Protein AF-A0A0N4WBN7-F1 (afdb_monomer)

Secondary structure (DSSP, 8-state):
--------HHHHHHHHS--TT--HHHHHHHHHHHHHHHHHHHTT----EE---GGG-HHHHHHH---HHHHHHSHHHH--GGGGS-GGG--SPEEPPP------------------S------SS--TTS-HHHHHHHHHHHHHHHHHHH--

pLDDT: mean 70.6, std 16.28, range [30.77, 89.06]

Solvent-accessible surface area (backbone atoms only — not comparable to full-atom values): 10010 Å² total; per-residue (Å²): 133,70,77,67,79,81,43,55,74,71,60,48,52,57,42,70,47,89,57,91,81,57,55,70,70,55,50,56,47,50,57,49,50,52,53,52,51,50,51,40,43,74,72,72,42,71,80,68,42,48,68,58,58,76,95,56,37,42,68,51,43,78,74,75,58,66,58,72,79,55,52,78,76,33,46,66,82,73,46,45,72,65,80,75,45,60,80,91,71,53,85,58,64,78,51,60,74,76,81,75,91,77,81,84,89,73,90,71,88,77,86,76,86,77,92,80,75,84,88,71,92,65,70,94,66,78,58,80,89,39,57,80,84,46,35,64,53,52,52,51,53,50,52,52,53,53,54,49,68,73,73,111

Sequence (152 aa):
MHLLRLANRTSLAQLVNHSTGLGRLVSNRMKEIEKIVFALRKDGLSVEFRYIATKENPADAGTRGLPKDQLQSHSWWSGPKFLREPPHQWTHPVYHLYEDTSNELENVVVTSIESDTPLKTAPLIDLTRFSTFFHSRAKRVTVIALIFSRNL

Nearest PDB structures (foldseek):
  2jai-assembly2_B  TM=3.467E-01  e=8.131E+00  Homo sapiens
  7y5e-assembly1_82  TM=1.562E-01  e=9.298E+00  Porphyridium purpureum

Organism: Haemonchus placei (NCBI:txid6290)

Foldseek 3Di:
DDEDDADAPVLLVPQADPDPDDDPVNVVVLVVVVLVCVVCVVVVHDYWYFHDDPVQRLVVCVVVDDDPVQVVVDCVVVHGPCVVPPPVSDPTDTRHGDDPVDDDRDDDDDDDDDPDDPDDPDPPDDLVVDPPVCSVVVVVVVVVVVVVVVVD

Radius of gyration: 18.53 Å; Cα contacts (8 Å, |Δi|>4): 100; chains: 1; bounding box: 37×48×48 Å

Mean predicted aligned error: 14.61 Å

Structure (mmCIF, N/CA/C/O backbone):
data_AF-A0A0N4WBN7-F1
#
_entry.id   AF-A0A0N4WBN7-F1
#
loop_
_atom_site.group_PDB
_atom_site.id
_atom_site.type_symbol
_atom_site.labe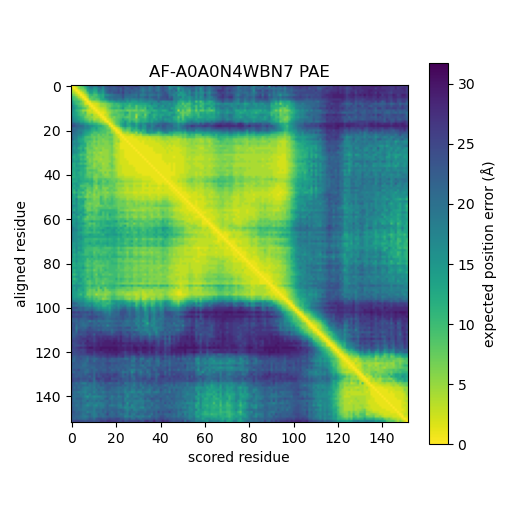l_atom_id
_atom_site.label_alt_id
_atom_site.label_comp_id
_atom_site.label_asym_id
_atom_site.label_entity_id
_atom_site.label_seq_id
_atom_site.pdbx_PDB_ins_code
_atom_site.Cartn_x
_atom_site.Cartn_y
_atom_site.Cartn_z
_atom_site.occupancy
_atom_site.B_iso_or_equiv
_atom_site.auth_seq_id
_atom_site.auth_comp_id
_atom_site.auth_asym_id
_atom_site.auth_atom_id
_atom_site.pdbx_PDB_model_num
ATOM 1 N N . MET A 1 1 ? -13.184 -6.358 -3.469 1.00 31.09 1 MET A N 1
ATOM 2 C CA . MET A 1 1 ? -12.053 -6.520 -2.525 1.00 31.09 1 MET A CA 1
ATOM 3 C C . MET A 1 1 ? -11.061 -5.397 -2.762 1.00 31.09 1 MET A C 1
ATOM 5 O O . MET A 1 1 ? -10.399 -5.397 -3.792 1.00 31.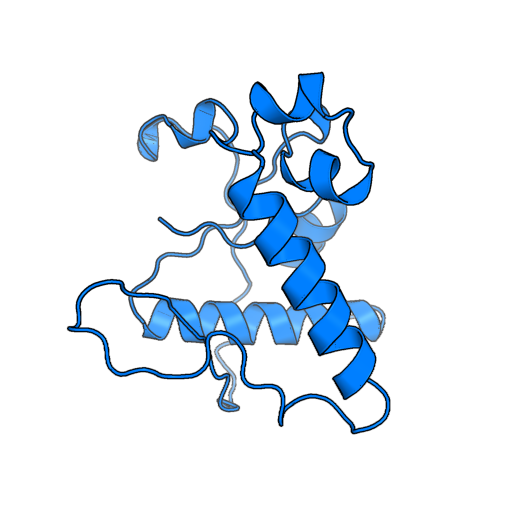09 1 MET A O 1
ATOM 9 N N . HIS A 1 2 ? -10.990 -4.423 -1.858 1.00 31.38 2 HIS A N 1
ATOM 10 C CA . HIS A 1 2 ? -10.050 -3.308 -1.969 1.00 31.38 2 HIS A CA 1
ATOM 11 C C . HIS A 1 2 ? -8.864 -3.561 -1.038 1.00 31.38 2 HIS A C 1
ATOM 13 O O . HIS A 1 2 ? -8.971 -3.440 0.178 1.00 31.38 2 HIS A O 1
ATOM 19 N N . LEU A 1 3 ? -7.744 -3.982 -1.627 1.00 30.77 3 LEU A N 1
ATOM 20 C CA . LEU A 1 3 ? -6.499 -4.273 -0.921 1.00 30.77 3 LEU A CA 1
ATOM 21 C C . LEU A 1 3 ? -5.794 -2.974 -0.533 1.00 30.77 3 LEU A C 1
ATOM 23 O O . LEU A 1 3 ? -5.303 -2.232 -1.386 1.00 30.77 3 LEU A O 1
ATOM 27 N N . LEU A 1 4 ? -5.713 -2.718 0.771 1.00 32.88 4 LEU A N 1
ATOM 28 C CA . LEU A 1 4 ? -4.798 -1.728 1.314 1.00 32.88 4 LEU A CA 1
ATOM 29 C C . LEU A 1 4 ? -3.358 -2.236 1.213 1.00 32.88 4 LEU A C 1
ATOM 31 O O . LEU A 1 4 ? -3.026 -3.326 1.664 1.00 32.88 4 LEU A O 1
ATOM 35 N N . ARG A 1 5 ? -2.544 -1.387 0.584 1.00 42.69 5 ARG A N 1
ATOM 36 C CA . ARG A 1 5 ? -1.081 -1.373 0.441 1.00 42.69 5 ARG A CA 1
ATOM 37 C C . ARG A 1 5 ? -0.286 -2.580 0.958 1.00 42.69 5 ARG A C 1
ATOM 39 O O . ARG A 1 5 ? -0.142 -2.831 2.149 1.00 42.69 5 ARG A O 1
ATOM 46 N N . LEU A 1 6 ? 0.395 -3.175 -0.013 1.00 42.16 6 LEU A N 1
ATOM 47 C CA . LEU A 1 6 ? 1.436 -4.183 0.100 1.00 42.16 6 LEU A CA 1
ATOM 48 C C . LEU A 1 6 ? 2.637 -3.670 0.884 1.00 42.16 6 LEU A C 1
ATOM 50 O O . LEU A 1 6 ? 3.274 -2.688 0.500 1.00 42.16 6 LEU A O 1
ATOM 54 N N . ALA A 1 7 ? 2.945 -4.357 1.977 1.00 50.94 7 ALA A N 1
ATOM 55 C CA . ALA A 1 7 ? 4.070 -4.045 2.837 1.00 50.94 7 ALA A CA 1
ATOM 56 C C . ALA A 1 7 ? 5.199 -5.070 2.625 1.00 50.94 7 ALA A C 1
ATOM 58 O O . ALA A 1 7 ? 4.961 -6.243 2.329 1.00 50.94 7 ALA A O 1
ATOM 59 N N . ASN A 1 8 ? 6.451 -4.622 2.741 1.00 56.31 8 ASN A N 1
ATOM 60 C CA . ASN A 1 8 ? 7.617 -5.504 2.667 1.00 56.31 8 ASN A CA 1
ATOM 61 C C . ASN A 1 8 ? 7.618 -6.517 3.841 1.00 56.31 8 ASN A C 1
ATOM 63 O O . ASN A 1 8 ? 6.876 -6.354 4.812 1.00 56.31 8 ASN A O 1
ATOM 67 N N . ARG A 1 9 ? 8.467 -7.559 3.785 1.00 54.41 9 ARG A N 1
ATOM 68 C CA . ARG A 1 9 ? 8.536 -8.593 4.845 1.00 54.41 9 ARG A CA 1
ATOM 69 C C . ARG A 1 9 ? 8.724 -8.008 6.248 1.00 54.41 9 ARG A C 1
ATOM 71 O O . ARG A 1 9 ? 8.138 -8.514 7.197 1.00 54.41 9 ARG A O 1
ATOM 78 N N . THR A 1 10 ? 9.526 -6.955 6.371 1.00 53.88 10 THR A N 1
ATOM 79 C CA . THR A 1 10 ? 9.848 -6.317 7.652 1.00 53.88 10 THR A CA 1
ATOM 80 C C . THR A 1 10 ? 8.628 -5.626 8.258 1.00 53.88 10 THR A C 1
ATOM 82 O O . THR A 1 10 ? 8.360 -5.781 9.443 1.00 53.88 10 THR A O 1
ATOM 85 N N . SER A 1 11 ? 7.848 -4.922 7.440 1.00 60.56 11 SER A N 1
ATOM 86 C CA . SER A 1 11 ? 6.613 -4.259 7.856 1.00 60.56 11 SER A CA 1
ATOM 87 C C . SER A 1 11 ? 5.503 -5.255 8.202 1.00 60.56 11 SER A C 1
ATOM 89 O O . SER A 1 11 ? 4.734 -5.009 9.122 1.00 60.56 11 SER A O 1
ATOM 91 N N . LEU A 1 12 ? 5.440 -6.407 7.524 1.00 62.59 12 LEU A N 1
ATOM 92 C CA . LEU A 1 12 ? 4.494 -7.474 7.877 1.00 62.59 12 LEU A CA 1
ATOM 93 C C . LEU A 1 12 ? 4.874 -8.185 9.178 1.00 62.59 12 LEU A C 1
ATOM 95 O O . LEU A 1 12 ? 3.997 -8.527 9.962 1.00 62.59 12 LEU A O 1
ATOM 99 N N . ALA A 1 13 ? 6.167 -8.358 9.457 1.00 61.03 13 ALA A N 1
ATOM 100 C CA . ALA A 1 13 ? 6.622 -8.915 10.731 1.00 61.03 13 ALA A CA 1
ATOM 101 C C . ALA A 1 13 ? 6.227 -8.029 11.930 1.00 61.03 13 ALA A C 1
ATOM 103 O O . ALA A 1 13 ? 5.917 -8.543 13.002 1.00 61.03 13 ALA A O 1
ATOM 104 N N . GLN A 1 14 ? 6.193 -6.706 11.738 1.00 63.03 14 GLN A N 1
ATOM 105 C CA . GLN A 1 14 ? 5.726 -5.740 12.743 1.00 63.03 14 GLN A CA 1
ATOM 106 C C . GLN A 1 14 ? 4.208 -5.776 12.943 1.00 63.03 14 GLN A C 1
ATOM 108 O O . GLN A 1 14 ? 3.725 -5.381 13.997 1.00 63.03 14 GLN A O 1
ATOM 113 N N . LEU A 1 15 ? 3.471 -6.266 11.946 1.00 63.25 15 LEU A N 1
ATOM 114 C CA . LEU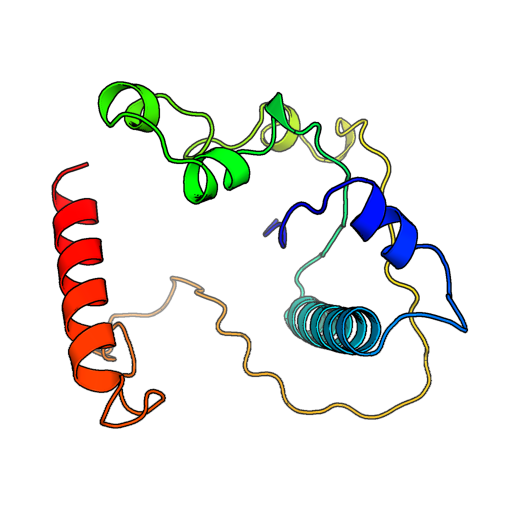 A 1 15 ? 2.029 -6.470 12.018 1.00 63.25 15 LEU A CA 1
ATOM 115 C C . LEU A 1 15 ? 1.659 -7.631 12.957 1.00 63.25 15 LEU A C 1
ATOM 117 O O . LEU A 1 15 ? 0.610 -7.598 13.587 1.00 63.25 15 LEU A O 1
ATOM 121 N N . VAL A 1 16 ? 2.537 -8.638 13.046 1.00 60.28 16 VAL A N 1
ATOM 122 C CA . VAL A 1 16 ? 2.326 -9.880 13.813 1.00 60.28 16 VAL A CA 1
ATOM 123 C C . VAL A 1 16 ? 2.844 -9.790 15.247 1.00 60.28 16 VAL A C 1
ATOM 125 O O . VAL A 1 16 ? 2.280 -10.413 16.140 1.00 60.28 16 VAL A O 1
ATOM 128 N N . ASN A 1 17 ? 3.928 -9.049 15.482 1.00 58.59 17 ASN A N 1
ATOM 129 C CA . ASN A 1 17 ? 4.597 -9.029 16.779 1.00 58.59 17 ASN A CA 1
ATOM 130 C C . ASN A 1 17 ? 4.282 -7.743 17.551 1.00 58.59 17 ASN A C 1
ATOM 132 O O . ASN A 1 17 ? 4.626 -6.647 17.107 1.00 58.59 17 ASN A O 1
ATOM 136 N N . HIS A 1 18 ? 3.719 -7.880 18.756 1.00 57.22 18 HIS A N 1
ATOM 137 C CA . HIS A 1 18 ? 3.635 -6.787 19.724 1.00 57.22 18 HIS A CA 1
ATOM 138 C C . HIS A 1 18 ? 5.048 -6.408 20.181 1.00 57.22 18 HIS A C 1
ATOM 140 O O . HIS A 1 18 ? 5.610 -6.983 21.112 1.00 57.22 18 HIS A O 1
ATOM 146 N N . SER A 1 19 ? 5.660 -5.440 19.513 1.00 51.50 19 SER A N 1
ATOM 147 C CA . SER A 1 19 ? 6.954 -4.919 19.945 1.00 51.50 19 SER A CA 1
ATOM 148 C C . SER A 1 19 ? 6.750 -3.822 20.982 1.00 51.50 19 SER A C 1
ATOM 150 O O . SER A 1 19 ? 6.692 -2.631 20.667 1.00 51.50 19 SER A O 1
ATOM 152 N N . THR A 1 20 ? 6.745 -4.221 22.254 1.00 55.22 20 THR A N 1
ATOM 153 C CA . THR A 1 20 ? 7.360 -3.375 23.280 1.00 55.22 20 THR A CA 1
ATOM 154 C C . THR A 1 20 ? 8.779 -3.065 22.792 1.00 55.22 20 THR A C 1
ATOM 156 O O . THR A 1 20 ? 9.620 -3.958 22.739 1.00 55.22 20 THR A O 1
ATOM 159 N N . GLY A 1 21 ? 9.011 -1.837 22.318 1.00 61.94 21 GLY A N 1
ATOM 160 C CA . GLY A 1 21 ? 10.280 -1.432 21.697 1.00 61.94 21 GLY A CA 1
ATOM 161 C C . GLY A 1 21 ? 10.198 -0.937 20.247 1.00 61.94 21 GLY A C 1
ATOM 162 O O . GLY A 1 21 ? 11.241 -0.722 19.634 1.00 61.94 21 GLY A O 1
ATOM 163 N N . LEU A 1 22 ? 9.006 -0.721 19.674 1.00 68.25 22 LEU A N 1
ATOM 164 C CA . LEU A 1 22 ? 8.916 -0.003 18.396 1.00 68.25 22 LEU A CA 1
ATOM 165 C C . LEU A 1 22 ? 9.396 1.444 18.537 1.00 68.25 22 LEU A C 1
ATOM 167 O O . LEU A 1 22 ? 9.008 2.170 19.453 1.00 68.25 22 LEU A O 1
ATOM 171 N N . GLY A 1 23 ? 10.203 1.890 17.573 1.00 77.31 23 GLY A N 1
ATOM 172 C CA . GLY A 1 23 ? 10.536 3.303 17.436 1.00 77.31 23 GLY A CA 1
ATOM 173 C C . GLY A 1 23 ? 9.276 4.136 17.178 1.00 77.31 23 GLY A C 1
ATOM 174 O O . GLY A 1 23 ? 8.370 3.701 16.467 1.00 77.31 23 GLY A O 1
ATOM 175 N N . ARG A 1 24 ? 9.241 5.368 17.704 1.00 76.94 24 ARG A N 1
ATOM 176 C CA . ARG A 1 24 ? 8.080 6.283 17.665 1.00 76.94 24 ARG A CA 1
ATOM 177 C C . ARG A 1 24 ? 7.393 6.376 16.295 1.00 76.94 24 ARG A C 1
ATOM 179 O O . ARG A 1 24 ? 6.169 6.422 16.227 1.00 76.94 24 ARG A O 1
ATOM 186 N N . LEU A 1 25 ? 8.166 6.397 15.207 1.00 75.94 25 LEU A N 1
ATOM 187 C CA . LEU A 1 25 ? 7.634 6.465 13.841 1.00 75.94 25 LEU A CA 1
ATOM 188 C C . LEU A 1 25 ? 6.836 5.215 13.456 1.00 75.94 25 LEU A C 1
ATOM 190 O O . LEU A 1 25 ? 5.756 5.342 12.883 1.00 75.94 25 LEU A O 1
ATOM 194 N N . VAL A 1 26 ? 7.345 4.030 13.797 1.00 77.94 26 VAL A N 1
ATOM 195 C CA . VAL A 1 26 ? 6.673 2.760 13.502 1.00 77.94 26 VAL A CA 1
ATOM 196 C C . VAL A 1 26 ? 5.406 2.648 14.338 1.00 77.94 26 VAL A C 1
ATOM 198 O O . VAL A 1 26 ? 4.345 2.401 13.778 1.00 77.94 26 VAL A O 1
ATOM 201 N N . SER A 1 27 ? 5.476 2.945 15.639 1.00 76.50 27 SER A N 1
ATOM 202 C CA . SER A 1 27 ? 4.297 2.940 16.515 1.00 76.50 27 SER A CA 1
ATOM 203 C C . SER A 1 27 ? 3.206 3.882 16.006 1.00 76.50 27 SER A C 1
ATOM 205 O O . SER A 1 27 ? 2.034 3.520 15.959 1.00 76.50 27 SER A O 1
ATOM 207 N N . ASN A 1 28 ? 3.584 5.085 15.562 1.00 82.12 28 ASN A N 1
ATOM 208 C CA . ASN A 1 28 ? 2.635 6.042 14.998 1.00 82.12 28 ASN A CA 1
ATOM 209 C C . ASN A 1 28 ? 2.009 5.556 13.684 1.00 82.12 28 ASN A C 1
ATOM 211 O O . ASN A 1 28 ? 0.874 5.925 13.399 1.00 82.12 28 ASN A O 1
ATOM 215 N N . ARG A 1 29 ? 2.735 4.791 12.855 1.00 82.56 29 ARG A N 1
ATOM 216 C CA . ARG A 1 29 ? 2.165 4.202 11.632 1.00 82.56 29 ARG A CA 1
ATOM 217 C C . ARG A 1 29 ? 1.278 3.002 11.919 1.00 82.56 29 ARG A C 1
ATOM 219 O O . ARG A 1 29 ? 0.242 2.898 11.279 1.00 82.56 29 ARG A O 1
ATOM 226 N N . MET A 1 30 ? 1.617 2.161 12.893 1.00 81.25 30 MET A N 1
ATOM 227 C CA . MET A 1 30 ? 0.753 1.045 13.295 1.00 81.25 30 MET A CA 1
ATOM 228 C C . MET A 1 30 ? -0.611 1.549 13.775 1.00 81.25 30 MET A C 1
ATOM 230 O O . MET A 1 30 ? -1.626 1.140 13.224 1.00 81.25 30 MET A O 1
ATOM 234 N N . LYS A 1 31 ? -0.630 2.560 14.655 1.00 80.50 31 LYS A N 1
ATOM 235 C CA . LYS A 1 31 ? -1.875 3.211 15.102 1.00 80.50 31 LYS A CA 1
ATOM 236 C C .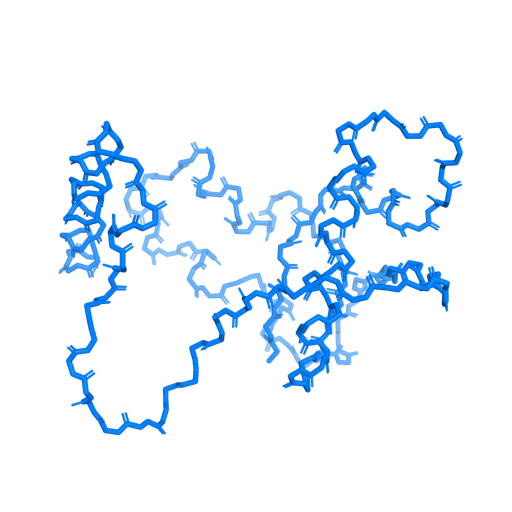 LYS A 1 31 ? -2.705 3.785 13.952 1.00 80.50 31 LYS A C 1
ATOM 238 O O . LYS A 1 31 ? -3.928 3.744 13.979 1.00 80.50 31 LYS A O 1
ATOM 243 N N . GLU A 1 32 ? -2.056 4.373 12.950 1.00 82.75 32 GLU A N 1
ATOM 244 C CA . GLU A 1 32 ? -2.753 4.900 11.773 1.00 82.75 32 GLU A CA 1
ATOM 245 C C . GLU A 1 32 ? -3.345 3.771 10.919 1.00 82.75 32 GLU A C 1
ATOM 247 O O . GLU A 1 32 ? -4.501 3.860 10.514 1.00 82.75 32 GLU A O 1
ATOM 252 N N . ILE A 1 33 ? -2.583 2.698 10.684 1.00 84.69 33 ILE A N 1
ATOM 253 C CA . ILE A 1 33 ? -3.047 1.515 9.949 1.00 84.69 33 ILE A CA 1
ATOM 254 C C . ILE A 1 33 ? -4.254 0.894 10.655 1.00 84.69 33 ILE A C 1
ATOM 256 O O . ILE A 1 33 ? -5.267 0.654 10.006 1.00 84.69 33 ILE A O 1
ATOM 260 N N . GLU A 1 34 ? -4.182 0.693 11.970 1.00 83.38 34 GLU A N 1
ATOM 261 C CA . GLU A 1 34 ? -5.282 0.166 12.787 1.00 83.38 34 GLU A CA 1
ATOM 262 C C . GLU A 1 34 ? -6.549 1.014 12.642 1.00 83.38 34 GLU A C 1
ATOM 264 O O . GLU A 1 34 ? -7.614 0.481 12.328 1.00 83.38 34 GLU A O 1
ATOM 269 N N . LYS A 1 35 ? -6.431 2.343 12.773 1.00 82.88 35 LYS A N 1
ATOM 270 C CA . LYS A 1 35 ? -7.563 3.268 12.601 1.00 82.88 35 LYS A CA 1
ATOM 271 C C . LYS A 1 35 ? -8.187 3.183 11.206 1.00 82.88 35 LYS A C 1
ATOM 273 O O . LYS A 1 35 ? -9.410 3.171 11.080 1.00 82.88 35 LYS A O 1
ATOM 278 N N . ILE A 1 36 ? -7.367 3.113 10.155 1.00 85.00 36 ILE A N 1
ATOM 279 C CA . ILE A 1 36 ? -7.857 2.993 8.775 1.00 85.00 36 ILE A CA 1
ATOM 280 C C . ILE A 1 36 ? -8.571 1.652 8.577 1.00 85.00 36 ILE A C 1
ATOM 282 O O . ILE A 1 36 ? -9.654 1.615 7.995 1.00 85.00 36 ILE A O 1
ATOM 286 N N . VAL A 1 37 ? -7.988 0.550 9.056 1.00 85.12 37 VAL A N 1
ATOM 287 C CA . VAL A 1 37 ? -8.603 -0.776 8.930 1.00 85.12 37 VAL A CA 1
ATOM 288 C C . VAL A 1 37 ? -9.914 -0.850 9.694 1.00 85.12 37 VAL A C 1
ATOM 290 O O . VAL A 1 37 ? -10.882 -1.393 9.165 1.00 85.12 37 VAL A O 1
ATOM 293 N N . PHE A 1 38 ? -9.976 -0.269 10.891 1.00 84.81 38 PHE A N 1
ATOM 294 C CA . PHE A 1 38 ? -11.216 -0.166 11.649 1.00 84.81 38 PHE A CA 1
ATOM 295 C C . PHE A 1 38 ? -12.312 0.537 10.838 1.00 84.81 38 PHE A C 1
ATOM 297 O O . PHE A 1 38 ? -13.413 0.006 10.704 1.00 84.81 38 PHE A O 1
ATOM 304 N N . ALA A 1 39 ? -12.006 1.699 10.257 1.00 85.00 39 ALA A N 1
ATOM 305 C CA . ALA A 1 39 ? -12.972 2.457 9.468 1.00 85.00 39 ALA A CA 1
ATOM 306 C C . ALA A 1 39 ? -13.449 1.679 8.228 1.00 85.00 39 ALA A C 1
ATOM 308 O O . ALA A 1 39 ? -14.646 1.587 7.989 1.00 85.00 39 ALA A O 1
ATOM 309 N N . LEU A 1 40 ? -12.541 1.024 7.500 1.00 86.38 40 LEU A N 1
ATOM 310 C CA . LEU A 1 40 ? -12.920 0.196 6.349 1.00 86.38 40 LEU A CA 1
ATOM 311 C C . LEU A 1 40 ? -13.805 -0.988 6.743 1.00 86.38 40 LEU A C 1
ATOM 313 O O . LEU A 1 40 ? -14.786 -1.277 6.065 1.00 86.38 40 LEU A O 1
ATOM 317 N N . ARG A 1 41 ? -13.489 -1.662 7.852 1.00 85.94 41 ARG A N 1
ATOM 318 C CA . ARG A 1 41 ? -14.310 -2.770 8.357 1.00 85.94 41 ARG A CA 1
ATOM 319 C C . ARG A 1 41 ? -15.686 -2.299 8.811 1.00 85.94 41 ARG A C 1
ATOM 321 O O . ARG A 1 41 ? -16.663 -3.005 8.582 1.00 85.94 41 ARG A O 1
ATOM 328 N N . LYS A 1 42 ? -15.773 -1.109 9.414 1.00 85.62 42 LYS A N 1
ATOM 329 C CA . LYS A 1 42 ? -17.046 -0.464 9.764 1.00 85.62 42 LYS A CA 1
ATOM 330 C C . LYS A 1 42 ? -17.911 -0.210 8.524 1.00 85.62 42 LYS A C 1
ATOM 332 O O . LYS A 1 42 ? -19.120 -0.396 8.600 1.00 85.62 42 LYS A O 1
ATOM 337 N N . ASP A 1 43 ? -17.288 0.113 7.395 1.00 89.06 43 ASP A N 1
ATOM 338 C CA . ASP A 1 43 ? -17.952 0.272 6.094 1.00 89.06 43 ASP A CA 1
ATOM 339 C C . ASP A 1 43 ? -18.223 -1.077 5.384 1.00 89.06 43 ASP A C 1
ATOM 341 O O . ASP A 1 43 ? -18.574 -1.115 4.208 1.00 89.06 43 ASP A O 1
ATOM 345 N N . GLY A 1 44 ? -18.052 -2.213 6.074 1.00 84.69 44 GLY A N 1
ATOM 346 C CA . GLY A 1 44 ? -18.310 -3.552 5.533 1.00 84.69 44 GLY A CA 1
ATOM 347 C C . GLY A 1 44 ? -17.205 -4.100 4.624 1.00 84.69 44 GLY A C 1
ATOM 348 O O . GLY A 1 44 ? -17.386 -5.139 3.986 1.00 84.69 44 GLY A O 1
ATOM 349 N N . LEU A 1 45 ? -16.045 -3.441 4.554 1.00 86.50 45 LEU A N 1
ATOM 350 C CA . LEU A 1 45 ? -14.928 -3.878 3.721 1.00 86.50 45 LEU A CA 1
ATOM 351 C C . LEU A 1 45 ? -14.021 -4.855 4.477 1.00 86.50 45 LEU A C 1
ATOM 353 O O . LEU A 1 45 ? -13.482 -4.556 5.543 1.00 86.50 45 LEU A O 1
ATOM 357 N N . SER A 1 46 ? -13.787 -6.022 3.873 1.00 82.38 46 SER A N 1
ATOM 358 C CA . SER A 1 46 ? -12.775 -6.965 4.356 1.00 82.38 46 SER A CA 1
ATOM 359 C C . SER A 1 46 ? -11.370 -6.484 3.989 1.00 82.38 46 SER A C 1
ATOM 361 O O . SER A 1 46 ? -11.099 -6.154 2.829 1.00 82.38 46 SER A O 1
ATOM 363 N N . VAL A 1 47 ? -10.476 -6.473 4.980 1.00 84.56 47 VAL A N 1
ATOM 364 C CA . VAL A 1 47 ? -9.070 -6.087 4.826 1.00 84.56 47 VAL A CA 1
ATOM 365 C C . VAL A 1 47 ? -8.176 -7.244 5.253 1.00 84.56 47 VAL A C 1
ATOM 367 O O . VAL A 1 47 ? -8.234 -7.694 6.398 1.00 84.56 47 VAL A O 1
ATOM 370 N N . GLU A 1 48 ? -7.307 -7.671 4.339 1.00 84.25 48 GLU A N 1
ATOM 371 C CA . GLU A 1 48 ? -6.288 -8.694 4.564 1.00 84.25 48 GLU A CA 1
ATOM 372 C C . GLU A 1 48 ? -4.908 -8.145 4.205 1.00 84.25 48 GLU A C 1
ATOM 374 O O . GLU A 1 48 ? -4.738 -7.518 3.157 1.00 84.25 48 GLU A O 1
ATOM 379 N N . PHE A 1 49 ? -3.907 -8.436 5.037 1.00 85.06 49 PHE A N 1
ATOM 380 C CA . PHE A 1 49 ? -2.513 -8.148 4.717 1.00 85.06 49 PHE A CA 1
ATOM 381 C C . PHE A 1 49 ? -1.829 -9.425 4.254 1.00 85.06 49 PHE A C 1
ATOM 383 O O . PHE A 1 49 ? -1.863 -10.447 4.935 1.00 85.06 49 PHE A O 1
ATOM 390 N N . ARG A 1 50 ? -1.191 -9.373 3.087 1.00 84.00 50 ARG A N 1
ATOM 391 C CA . ARG A 1 50 ? -0.452 -10.498 2.507 1.00 84.00 50 ARG A CA 1
ATOM 392 C C . ARG A 1 50 ? 0.890 -10.008 1.986 1.00 84.00 50 ARG A C 1
ATOM 394 O O . ARG A 1 50 ? 1.013 -8.874 1.521 1.00 84.00 50 ARG A O 1
ATOM 401 N N . TYR A 1 51 ? 1.896 -10.872 2.064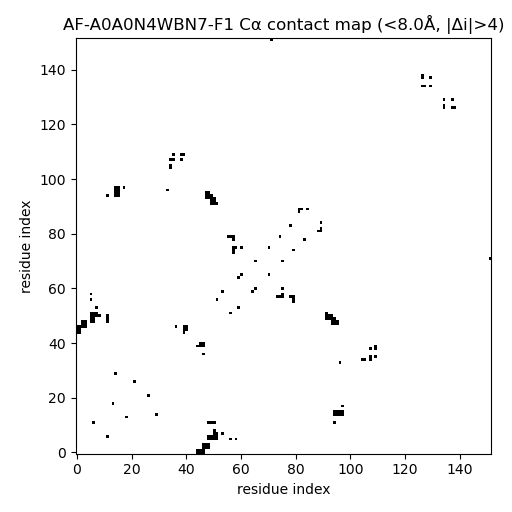 1.00 82.50 51 TYR A N 1
ATOM 402 C CA . TYR A 1 51 ? 3.194 -10.591 1.460 1.00 82.50 51 TYR A CA 1
ATOM 403 C C . TYR A 1 51 ? 3.119 -10.743 -0.055 1.00 82.50 51 TYR A C 1
ATOM 405 O O . TYR A 1 51 ? 2.576 -11.729 -0.541 1.00 82.50 51 TYR A O 1
ATOM 413 N N . ILE A 1 52 ? 3.730 -9.809 -0.783 1.00 81.50 52 ILE A N 1
ATOM 414 C CA . ILE A 1 52 ? 4.026 -9.959 -2.209 1.00 81.50 52 ILE A CA 1
ATOM 415 C C . ILE A 1 52 ? 5.525 -9.776 -2.415 1.00 81.50 52 ILE A C 1
ATOM 417 O O . ILE A 1 52 ? 6.150 -8.881 -1.836 1.00 81.50 52 ILE A O 1
ATOM 421 N N . ALA A 1 53 ? 6.109 -10.631 -3.254 1.00 82.25 53 ALA A N 1
ATOM 422 C CA . ALA A 1 53 ? 7.501 -10.508 -3.653 1.00 82.25 53 ALA A CA 1
ATOM 423 C C . ALA A 1 53 ? 7.750 -9.156 -4.340 1.00 82.25 53 ALA A C 1
ATOM 425 O O . ALA A 1 53 ? 6.957 -8.716 -5.162 1.00 82.25 53 ALA A O 1
ATOM 426 N N . THR A 1 54 ? 8.889 -8.509 -4.077 1.00 80.94 54 THR A N 1
ATOM 427 C CA . THR A 1 54 ? 9.207 -7.175 -4.628 1.00 80.94 54 THR A CA 1
ATOM 428 C C . THR A 1 54 ? 9.037 -7.086 -6.149 1.00 80.94 54 THR A C 1
ATOM 430 O O . THR A 1 54 ? 8.553 -6.080 -6.651 1.00 80.94 54 THR A O 1
ATOM 433 N N . LYS A 1 55 ? 9.374 -8.154 -6.885 1.00 80.50 55 LYS A N 1
ATOM 434 C CA . LYS A 1 55 ? 9.229 -8.223 -8.351 1.00 80.50 55 LYS A CA 1
ATOM 435 C C . LYS A 1 55 ? 7.774 -8.223 -8.832 1.00 80.50 55 LYS A C 1
ATOM 437 O O . LYS A 1 55 ? 7.515 -7.900 -9.983 1.00 80.50 55 LYS A O 1
ATOM 442 N N . GLU A 1 56 ? 6.845 -8.608 -7.967 1.00 80.56 56 GLU A N 1
ATOM 443 C CA . GLU A 1 56 ? 5.414 -8.696 -8.251 1.00 80.56 56 GLU A CA 1
ATOM 444 C C . GLU A 1 56 ? 4.623 -7.563 -7.591 1.00 80.56 56 GLU A C 1
ATOM 446 O O . GLU A 1 56 ? 3.407 -7.509 -7.755 1.00 80.56 56 GLU A O 1
ATOM 451 N N . ASN A 1 57 ? 5.283 -6.660 -6.854 1.00 85.00 57 ASN A N 1
ATOM 452 C CA . ASN A 1 57 ? 4.641 -5.504 -6.242 1.00 85.00 57 ASN A CA 1
ATOM 453 C C . ASN A 1 57 ? 4.443 -4.406 -7.297 1.00 85.00 57 ASN A C 1
ATOM 455 O O . ASN A 1 57 ? 5.402 -3.693 -7.604 1.00 85.00 57 ASN A O 1
ATOM 459 N N . PRO A 1 58 ? 3.226 -4.192 -7.829 1.00 83.25 58 PRO A N 1
ATOM 460 C CA . PRO A 1 58 ? 3.010 -3.125 -8.793 1.00 83.25 58 PRO A CA 1
ATOM 461 C C . PRO A 1 58 ? 3.376 -1.757 -8.206 1.00 83.25 58 PRO A C 1
ATOM 463 O O . PRO A 1 58 ? 3.892 -0.922 -8.934 1.00 83.25 58 PRO A O 1
ATOM 466 N N . ALA A 1 59 ? 3.218 -1.534 -6.893 1.00 81.12 59 ALA A N 1
ATOM 467 C CA . ALA A 1 59 ? 3.512 -0.244 -6.264 1.00 81.12 59 ALA A CA 1
ATOM 468 C C . ALA A 1 59 ? 4.982 0.208 -6.424 1.00 81.12 59 ALA A C 1
ATOM 470 O O . ALA A 1 59 ? 5.261 1.412 -6.419 1.00 81.12 59 ALA A O 1
ATOM 471 N N . ASP A 1 60 ? 5.917 -0.732 -6.616 1.00 83.81 60 ASP A N 1
ATOM 472 C CA . ASP A 1 60 ? 7.327 -0.422 -6.880 1.00 83.81 60 ASP A CA 1
ATOM 473 C C . ASP A 1 60 ? 7.491 0.376 -8.181 1.00 83.81 60 ASP A C 1
ATOM 475 O O . ASP A 1 60 ? 8.307 1.292 -8.231 1.00 83.81 60 ASP A O 1
ATOM 479 N N . ALA A 1 61 ? 6.677 0.112 -9.206 1.00 81.75 61 ALA A N 1
ATOM 480 C CA . ALA A 1 61 ? 6.718 0.858 -10.463 1.00 81.75 61 ALA A CA 1
ATOM 481 C C . ALA A 1 61 ? 6.408 2.351 -10.276 1.00 81.75 61 ALA A C 1
ATOM 483 O O . ALA A 1 61 ? 7.049 3.206 -10.884 1.00 81.75 61 ALA A O 1
ATOM 484 N N . GLY A 1 62 ? 5.459 2.672 -9.394 1.00 76.88 62 GLY A N 1
ATOM 485 C CA . GLY A 1 62 ? 5.093 4.056 -9.092 1.00 76.88 62 GLY A CA 1
ATOM 486 C C . GLY A 1 62 ? 6.151 4.805 -8.277 1.00 76.88 62 GLY A C 1
ATOM 487 O O . GLY A 1 62 ? 6.203 6.029 -8.335 1.00 76.88 62 GLY A O 1
ATOM 488 N N . THR A 1 63 ? 7.001 4.093 -7.528 1.00 79.62 63 THR A N 1
ATOM 489 C CA . THR A 1 63 ? 8.032 4.703 -6.666 1.00 79.62 63 THR A CA 1
ATOM 490 C C . THR A 1 63 ? 9.417 4.729 -7.309 1.00 79.62 63 THR A C 1
ATOM 492 O O . THR A 1 63 ? 10.156 5.688 -7.105 1.00 79.62 63 THR A O 1
ATOM 495 N N . ARG A 1 64 ? 9.766 3.713 -8.107 1.00 79.69 64 ARG A N 1
ATOM 496 C CA . ARG A 1 64 ? 11.031 3.631 -8.859 1.00 79.69 64 ARG A CA 1
ATOM 497 C C . ARG A 1 64 ? 10.960 4.320 -10.221 1.00 79.69 64 ARG A C 1
ATOM 499 O O . ARG A 1 64 ? 11.997 4.687 -10.765 1.00 79.69 64 ARG A O 1
ATOM 506 N N . GLY A 1 65 ? 9.749 4.505 -10.744 1.00 80.06 65 GLY A N 1
ATOM 507 C CA . GLY A 1 65 ? 9.506 4.981 -12.097 1.00 80.06 65 GLY A CA 1
ATOM 508 C C . GLY A 1 65 ? 9.550 3.847 -13.120 1.00 80.06 65 GLY A C 1
ATOM 509 O O . GLY A 1 65 ? 10.287 2.872 -12.976 1.00 80.06 65 GLY A O 1
ATOM 510 N N . LEU A 1 66 ? 8.749 4.000 -14.172 1.00 81.44 66 LEU A N 1
ATOM 511 C CA . LEU A 1 66 ? 8.766 3.149 -15.356 1.00 81.44 66 LEU A CA 1
ATOM 512 C C . LEU A 1 66 ? 8.802 4.019 -16.616 1.00 81.44 66 LEU A C 1
ATOM 514 O O . LEU A 1 66 ? 8.151 5.069 -16.646 1.00 81.44 66 LEU A O 1
ATOM 518 N N . PRO A 1 67 ? 9.498 3.572 -17.673 1.00 85.62 67 PRO A N 1
ATOM 519 C CA . PRO A 1 67 ? 9.333 4.125 -19.013 1.00 85.62 67 PRO A CA 1
ATOM 520 C C . PRO A 1 67 ? 7.865 4.067 -19.473 1.00 85.62 67 PRO A C 1
ATOM 522 O O . PRO A 1 67 ? 7.133 3.141 -19.116 1.00 85.62 67 PRO A O 1
ATOM 525 N N . LYS A 1 68 ? 7.423 5.050 -20.273 1.00 82.25 68 LYS A N 1
ATOM 526 C CA . LYS A 1 68 ? 6.019 5.174 -20.724 1.00 82.25 68 LYS A CA 1
ATOM 527 C C . LYS A 1 68 ? 5.532 3.923 -21.466 1.00 82.25 68 LYS A C 1
ATOM 529 O O . LYS A 1 68 ? 4.421 3.459 -21.227 1.00 82.25 68 LYS A O 1
ATOM 534 N N . ASP A 1 69 ? 6.366 3.400 -22.354 1.00 85.44 69 ASP A N 1
ATOM 535 C CA . ASP A 1 69 ? 6.138 2.194 -23.152 1.00 85.44 69 ASP A CA 1
ATOM 536 C C . ASP A 1 69 ? 5.952 0.949 -22.275 1.00 85.44 69 ASP A C 1
ATOM 538 O O . ASP A 1 69 ? 5.065 0.131 -22.519 1.00 85.44 69 ASP A O 1
ATOM 542 N N . GLN A 1 70 ? 6.722 0.846 -21.191 1.00 84.88 70 GLN A N 1
ATOM 543 C CA . GLN A 1 70 ? 6.585 -0.248 -20.233 1.00 84.88 70 GLN A CA 1
ATOM 544 C C . GLN A 1 70 ? 5.356 -0.071 -19.344 1.00 84.88 70 GLN A C 1
ATOM 546 O O . GLN A 1 70 ? 4.710 -1.056 -19.000 1.00 84.88 70 GLN A O 1
ATOM 551 N N . LEU A 1 71 ? 4.996 1.170 -18.998 1.00 83.56 71 LEU A N 1
ATOM 552 C CA . LEU A 1 71 ? 3.857 1.451 -18.130 1.00 83.56 71 LEU A CA 1
ATOM 553 C C . LEU A 1 71 ? 2.533 0.974 -18.739 1.00 83.56 71 LEU A C 1
ATOM 555 O O . LEU A 1 71 ? 1.711 0.438 -18.003 1.00 83.56 71 LEU A O 1
ATOM 559 N N . GLN A 1 72 ? 2.325 1.132 -20.051 1.00 84.00 72 GLN A N 1
ATOM 560 C CA . GLN A 1 72 ? 1.070 0.743 -20.718 1.00 84.00 72 GLN A CA 1
ATOM 561 C C . GLN A 1 72 ? 0.760 -0.757 -20.594 1.00 84.00 72 GLN A C 1
ATOM 563 O O . GLN A 1 72 ? -0.399 -1.134 -20.449 1.00 84.00 72 GLN A O 1
ATOM 568 N N . SER A 1 73 ? 1.788 -1.610 -20.604 1.00 84.38 73 SER A N 1
ATOM 569 C CA . SER A 1 73 ? 1.646 -3.069 -20.480 1.00 84.38 73 SER A CA 1
ATOM 570 C C . SER A 1 73 ? 1.962 -3.602 -19.075 1.00 84.38 73 SER A C 1
ATOM 572 O O . SER A 1 73 ? 1.911 -4.811 -18.843 1.00 84.38 73 SER A O 1
ATOM 574 N N . HIS A 1 74 ? 2.280 -2.722 -18.117 1.00 87.06 74 HIS A N 1
ATOM 575 C CA . HIS A 1 74 ? 2.720 -3.133 -16.787 1.00 87.06 74 HIS A CA 1
ATOM 576 C C . HIS A 1 74 ? 1.577 -3.698 -15.937 1.00 87.06 74 HIS A C 1
ATOM 578 O O . HIS A 1 74 ? 0.437 -3.229 -15.981 1.00 87.06 74 HIS A O 1
ATOM 584 N N . SER A 1 75 ? 1.923 -4.599 -15.014 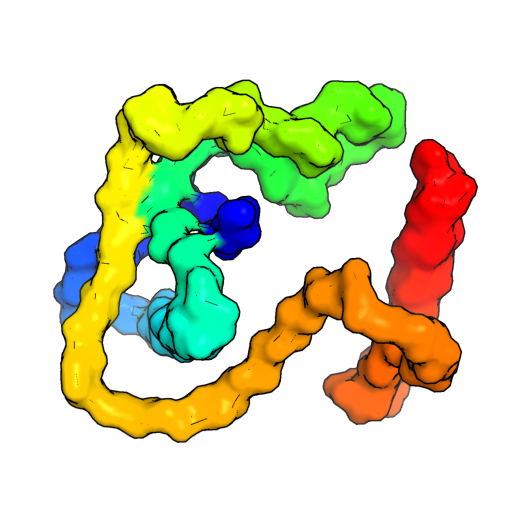1.00 83.94 75 SER A N 1
ATOM 585 C CA . SER A 1 75 ? 1.011 -5.141 -13.996 1.00 83.94 75 SER A CA 1
ATOM 586 C C . SER A 1 75 ? 0.458 -4.093 -13.018 1.00 83.94 75 SER A C 1
ATOM 588 O O . SER A 1 75 ? -0.337 -4.436 -12.149 1.00 83.94 75 SER A O 1
ATOM 590 N N . TRP A 1 76 ? 0.838 -2.815 -13.153 1.00 85.38 76 TRP A N 1
ATOM 591 C CA . TRP A 1 76 ? 0.270 -1.711 -12.374 1.00 85.38 76 TRP A CA 1
ATOM 592 C C . TRP A 1 76 ? -1.241 -1.607 -12.584 1.00 85.38 76 TRP A C 1
ATOM 594 O O . TRP A 1 76 ? -1.986 -1.439 -11.623 1.00 85.38 76 TRP A O 1
ATOM 604 N N . TRP A 1 77 ? -1.688 -1.752 -13.833 1.00 85.31 77 TRP A N 1
ATOM 605 C CA . TRP A 1 77 ? -3.094 -1.592 -14.206 1.00 85.31 77 TRP A CA 1
ATOM 606 C C . TRP A 1 77 ? -3.930 -2.838 -13.932 1.00 85.31 77 TRP A C 1
ATOM 608 O O . TRP A 1 77 ? -5.094 -2.731 -13.563 1.00 85.31 77 TRP A O 1
ATOM 618 N N . SER A 1 78 ? -3.343 -4.023 -14.111 1.00 83.62 78 SER A N 1
ATOM 619 C CA . SER A 1 78 ? -4.057 -5.298 -13.974 1.00 83.62 78 SER A CA 1
ATOM 620 C C . SER A 1 78 ? -3.901 -5.960 -12.606 1.00 83.62 78 SER A C 1
ATOM 622 O O . SER A 1 78 ? -4.604 -6.924 -12.312 1.00 83.62 78 SER A O 1
ATOM 624 N N . GLY A 1 79 ? -2.927 -5.516 -11.813 1.00 83.31 79 GLY A N 1
ATOM 625 C CA . GLY A 1 79 ? -2.445 -6.228 -10.637 1.00 83.31 79 GLY A CA 1
ATOM 626 C C . GLY A 1 79 ? -1.617 -7.486 -10.967 1.00 83.31 79 GLY A C 1
ATOM 627 O O . GLY A 1 79 ? -1.541 -7.921 -12.126 1.00 83.31 79 GLY A O 1
ATOM 628 N N . PRO A 1 80 ? -0.965 -8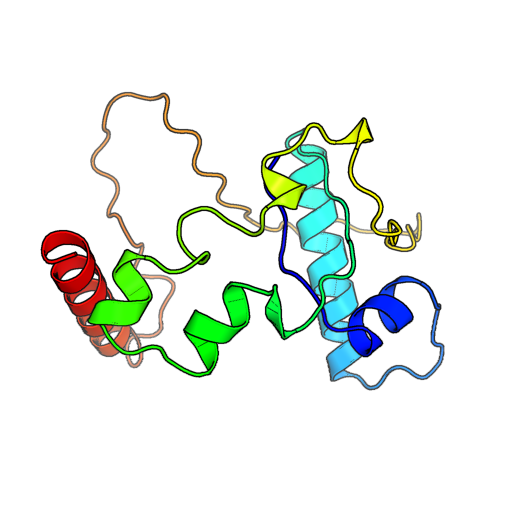.078 -9.948 1.00 83.69 80 PRO A N 1
ATOM 629 C CA . PRO A 1 80 ? -0.291 -9.372 -10.036 1.00 83.69 80 PRO A CA 1
ATOM 630 C C . PRO A 1 80 ? -1.278 -10.509 -10.322 1.00 83.69 80 PRO A C 1
ATOM 632 O O . PRO A 1 80 ? -2.454 -10.441 -9.965 1.00 83.69 80 PRO A O 1
ATOM 635 N N . LYS A 1 81 ? -0.783 -11.587 -10.949 1.00 84.00 81 LYS A N 1
ATOM 636 C CA . LYS A 1 81 ? -1.637 -12.665 -11.476 1.00 84.00 81 LYS A CA 1
ATOM 637 C C . LYS A 1 81 ? -2.570 -13.250 -10.421 1.00 84.00 81 LYS A C 1
ATOM 639 O O . LYS A 1 81 ? -3.757 -13.361 -10.690 1.00 84.00 81 LYS A O 1
ATOM 644 N N . PHE A 1 82 ? -2.043 -13.552 -9.236 1.00 82.44 82 PHE A N 1
ATOM 645 C CA . PHE A 1 82 ? -2.810 -14.221 -8.189 1.00 82.44 82 PHE A CA 1
ATOM 646 C C . PHE A 1 82 ? -4.004 -13.395 -7.691 1.00 82.44 82 PHE A C 1
ATOM 648 O O . PHE A 1 82 ? -4.989 -13.986 -7.285 1.00 82.44 82 PHE A O 1
ATOM 655 N N . LEU A 1 83 ? -3.971 -12.055 -7.765 1.00 83.75 83 LEU A N 1
ATOM 656 C CA . LEU A 1 83 ? -5.113 -11.220 -7.361 1.00 83.75 83 LEU A CA 1
ATOM 657 C C . LEU A 1 83 ? -6.308 -11.321 -8.309 1.00 83.75 83 LEU A C 1
ATOM 659 O O . LEU A 1 83 ? -7.408 -10.913 -7.948 1.00 83.75 83 LEU A O 1
ATOM 663 N N . ARG A 1 84 ? -6.086 -11.839 -9.518 1.00 84.25 84 ARG A N 1
ATOM 664 C CA . ARG A 1 84 ? -7.142 -12.106 -10.498 1.00 84.25 84 ARG A CA 1
ATOM 665 C C . ARG A 1 84 ? -7.749 -13.495 -10.318 1.00 84.25 84 ARG A C 1
ATOM 667 O O . ARG A 1 84 ? -8.821 -13.749 -10.852 1.00 84.25 84 ARG A O 1
ATOM 674 N N . GLU A 1 85 ? -7.080 -14.362 -9.563 1.00 87.25 85 GLU A N 1
ATOM 675 C CA . GLU A 1 85 ? -7.613 -15.663 -9.186 1.00 87.25 85 GLU A CA 1
ATOM 676 C C . GLU A 1 85 ? -8.592 -15.515 -8.012 1.00 87.25 85 GLU A C 1
ATOM 678 O O . GLU A 1 85 ? -8.493 -14.557 -7.234 1.00 87.25 85 GLU A O 1
ATOM 683 N N . PRO A 1 86 ? -9.525 -16.460 -7.828 1.00 87.44 86 PRO A N 1
ATOM 684 C CA . PRO A 1 86 ? -10.401 -16.475 -6.666 1.00 87.44 86 PRO A CA 1
ATOM 685 C C . PRO A 1 86 ? -9.624 -16.472 -5.332 1.00 87.44 86 PRO A C 1
ATOM 687 O O . PRO A 1 86 ? -8.601 -17.152 -5.231 1.00 87.44 86 PRO A O 1
ATOM 690 N N . PRO A 1 87 ? -10.134 -15.819 -4.266 1.00 83.81 87 PRO A N 1
ATOM 691 C CA . PRO A 1 87 ? -9.432 -15.713 -2.979 1.00 83.81 87 PRO A CA 1
ATOM 692 C C . PRO A 1 87 ? -8.998 -17.044 -2.351 1.00 83.81 87 PRO A C 1
ATOM 694 O O . PRO A 1 87 ? -7.971 -17.110 -1.680 1.00 83.81 87 PRO A O 1
ATOM 697 N N . HIS A 1 88 ? -9.742 -18.125 -2.601 1.00 85.12 88 HIS A N 1
ATOM 698 C CA . HIS A 1 88 ? -9.409 -19.464 -2.108 1.00 85.12 88 HIS A CA 1
ATOM 699 C C . HIS A 1 88 ? -8.151 -20.068 -2.759 1.00 85.12 88 HIS A C 1
ATOM 701 O O . HIS A 1 88 ? -7.601 -21.031 -2.237 1.00 85.12 88 HIS A O 1
ATOM 707 N N . GLN A 1 89 ? -7.685 -19.515 -3.883 1.00 87.06 89 GLN A N 1
ATOM 708 C CA . GLN A 1 89 ? -6.467 -19.946 -4.580 1.00 87.06 89 GLN A CA 1
ATOM 709 C C . GLN A 1 89 ? -5.239 -19.123 -4.176 1.00 87.06 89 GLN A C 1
ATOM 711 O O . GLN A 1 89 ? -4.128 -19.376 -4.643 1.00 87.06 89 GLN A O 1
ATOM 716 N N . TRP A 1 90 ? -5.410 -18.114 -3.319 1.00 86.50 90 TRP A N 1
ATOM 717 C CA . TRP A 1 90 ? -4.312 -17.257 -2.899 1.00 86.50 90 TRP A CA 1
ATOM 718 C C . TRP A 1 90 ? -3.430 -17.991 -1.889 1.00 86.50 90 TRP A C 1
ATOM 720 O O . TRP A 1 90 ? -3.788 -18.146 -0.723 1.00 86.50 90 TRP A O 1
ATOM 730 N N . THR A 1 91 ? -2.239 -18.392 -2.327 1.00 82.06 91 THR A N 1
ATOM 731 C CA . THR A 1 91 ? -1.273 -19.166 -1.527 1.00 82.06 91 THR A CA 1
ATOM 732 C C . THR A 1 91 ? -0.459 -18.327 -0.539 1.00 82.06 91 THR A C 1
ATOM 734 O O . THR A 1 91 ? 0.281 -18.873 0.279 1.00 82.06 91 THR A O 1
ATOM 737 N N . HIS A 1 92 ? -0.571 -16.998 -0.599 1.00 83.25 92 HIS A N 1
ATOM 738 C CA . HIS A 1 92 ? 0.189 -16.102 0.265 1.00 83.25 92 HIS A CA 1
ATOM 739 C C . HIS A 1 92 ? -0.351 -16.129 1.701 1.00 83.25 92 HIS A C 1
ATOM 741 O O . HIS A 1 92 ? -1.567 -15.993 1.879 1.00 83.25 92 HIS A O 1
ATOM 747 N N . PRO A 1 93 ? 0.527 -16.231 2.717 1.00 81.06 93 PRO A N 1
ATOM 748 C CA . PRO A 1 93 ? 0.111 -16.209 4.111 1.00 81.06 93 PRO A CA 1
ATOM 749 C C . PRO A 1 93 ? -0.587 -14.889 4.443 1.00 81.06 93 PRO A C 1
ATOM 751 O O . PRO A 1 93 ? -0.180 -13.818 3.976 1.00 81.06 93 PRO A O 1
ATOM 754 N N . VAL A 1 94 ? -1.639 -14.992 5.252 1.00 83.25 94 VAL A N 1
ATOM 755 C CA . VAL A 1 94 ? -2.378 -13.845 5.779 1.00 83.25 94 VAL A CA 1
ATOM 756 C C . VAL A 1 94 ? -1.723 -13.390 7.074 1.00 83.25 94 VAL A C 1
ATOM 758 O O . VAL A 1 94 ? -1.396 -14.196 7.943 1.00 83.25 94 VAL A O 1
ATOM 761 N N . TYR A 1 95 ? -1.544 -12.083 7.187 1.00 81.38 95 TYR A N 1
ATOM 762 C CA . TYR A 1 95 ? -1.061 -11.403 8.374 1.00 81.38 95 TYR A CA 1
ATOM 763 C C . TYR A 1 95 ? -2.228 -10.611 8.960 1.00 81.38 95 TYR A C 1
ATOM 765 O O . TYR A 1 95 ? -2.833 -9.778 8.281 1.00 81.38 95 TYR A O 1
ATOM 773 N N . HIS A 1 96 ? -2.573 -10.896 10.209 1.00 77.31 96 HIS A N 1
ATOM 774 C CA . HIS A 1 96 ? -3.647 -10.202 10.908 1.00 77.31 96 HIS A CA 1
ATOM 775 C C . HIS A 1 96 ? -3.065 -9.063 11.733 1.00 77.31 96 HIS A C 1
ATOM 777 O O . HIS A 1 96 ? -2.027 -9.233 12.371 1.00 77.31 96 HIS A O 1
ATOM 783 N N . LEU A 1 97 ? -3.736 -7.909 11.708 1.00 74.19 97 LEU A N 1
ATOM 784 C CA . LEU A 1 97 ? -3.486 -6.879 12.707 1.00 74.19 97 LEU A CA 1
ATOM 785 C C . LEU A 1 97 ? -3.882 -7.437 14.067 1.00 74.19 97 LEU A C 1
ATOM 787 O O . LEU A 1 97 ? -4.926 -8.078 14.195 1.00 74.19 97 LEU A O 1
ATOM 791 N N . TYR A 1 98 ? -3.054 -7.171 15.066 1.00 65.25 98 TYR A N 1
ATOM 792 C CA . TYR A 1 98 ? -3.428 -7.404 16.446 1.00 65.25 98 TYR A CA 1
ATOM 793 C C . TYR A 1 98 ? -4.580 -6.458 16.816 1.00 65.25 98 TYR A C 1
ATOM 795 O O . TYR A 1 98 ? -4.451 -5.242 16.689 1.00 65.25 98 TYR A O 1
ATOM 803 N N . GLU A 1 99 ? -5.719 -7.006 17.230 1.00 59.25 99 GLU A N 1
ATOM 804 C CA . GLU A 1 99 ? -6.845 -6.223 17.741 1.00 59.25 99 GLU A CA 1
ATOM 805 C C . GLU A 1 99 ? -6.672 -6.056 19.249 1.00 59.25 99 GLU A C 1
ATOM 807 O O . GLU A 1 99 ? -7.002 -6.953 20.023 1.00 59.25 99 GLU A O 1
ATOM 812 N N . ASP A 1 100 ? -6.134 -4.913 19.675 1.00 51.41 100 ASP A N 1
ATOM 813 C CA . ASP A 1 100 ? -6.218 -4.533 21.081 1.00 51.41 100 ASP A CA 1
ATOM 814 C C . ASP A 1 100 ? -7.631 -3.994 21.337 1.00 51.41 100 ASP A C 1
ATOM 816 O O . ASP A 1 100 ? -8.002 -2.911 20.886 1.00 51.41 100 ASP A O 1
ATOM 820 N N . THR A 1 101 ? -8.462 -4.773 22.027 1.00 47.38 101 THR A N 1
ATOM 821 C CA . THR A 1 101 ? -9.863 -4.439 22.349 1.00 47.38 101 THR A CA 1
ATOM 822 C C . THR A 1 101 ? -10.019 -3.251 23.317 1.00 47.38 101 THR A C 1
ATOM 824 O O . THR A 1 101 ? -11.126 -2.959 23.765 1.00 47.38 101 THR A O 1
ATOM 827 N N . SER A 1 102 ? -8.933 -2.545 23.642 1.00 46.03 102 SER A N 1
ATOM 828 C CA . SER A 1 102 ? -8.884 -1.413 24.566 1.00 46.03 102 SER A CA 1
ATOM 829 C C . SER A 1 102 ? -8.794 -0.056 23.838 1.00 46.03 102 SER A C 1
ATOM 831 O O . SER A 1 102 ? -7.737 0.560 23.748 1.00 46.03 102 SER A O 1
ATOM 833 N N . ASN A 1 103 ? -9.969 0.452 23.469 1.00 42.97 103 ASN A N 1
ATOM 834 C CA . ASN A 1 103 ? -10.384 1.862 23.534 1.00 42.97 103 ASN A CA 1
ATOM 835 C C . ASN A 1 103 ? -9.998 2.946 22.493 1.00 42.97 103 ASN A C 1
ATOM 837 O O . ASN A 1 103 ? -8.855 3.180 22.115 1.00 42.97 103 ASN A O 1
ATOM 841 N N . GLU A 1 104 ? -11.077 3.702 22.235 1.00 43.78 104 GLU A N 1
ATOM 842 C CA . GLU A 1 104 ? -11.300 5.073 21.751 1.00 43.78 104 GLU A CA 1
ATOM 843 C C . GLU A 1 104 ? -11.092 5.423 20.265 1.00 43.78 104 GLU A C 1
ATOM 845 O O . GLU A 1 104 ? -10.005 5.640 19.733 1.00 43.78 104 GLU A O 1
ATOM 850 N N . LEU A 1 105 ? -12.255 5.527 19.614 1.00 43.50 105 LEU A N 1
ATOM 851 C CA . LEU A 1 105 ? -12.498 5.874 18.227 1.00 43.50 105 LEU A CA 1
ATOM 852 C C . LEU A 1 105 ? -12.241 7.364 17.991 1.00 43.50 105 LEU A C 1
ATOM 854 O O . LEU A 1 105 ? -13.098 8.204 18.252 1.00 43.50 105 LEU A O 1
ATOM 858 N N . GLU A 1 106 ? -11.084 7.697 17.428 1.00 43.22 106 GLU A N 1
ATOM 859 C CA . GLU A 1 106 ? -10.918 8.979 16.747 1.00 43.22 106 GLU A CA 1
ATOM 860 C C . GLU A 1 106 ? -11.471 8.880 15.321 1.00 43.22 106 GLU A C 1
ATOM 862 O O . GLU A 1 106 ? -11.141 7.965 14.563 1.00 43.22 106 GLU A O 1
ATOM 867 N N . ASN A 1 107 ? -12.319 9.842 14.959 1.00 40.62 107 ASN A N 1
ATOM 868 C CA . ASN A 1 107 ? -12.997 9.910 13.669 1.00 40.62 107 ASN A CA 1
ATOM 869 C C . ASN A 1 107 ? -11.984 9.996 12.514 1.00 40.62 107 ASN A C 1
ATOM 871 O O . ASN A 1 107 ? -11.385 11.046 12.281 1.00 40.62 107 ASN A O 1
ATOM 875 N N . VAL A 1 108 ? -11.816 8.909 11.757 1.00 42.62 108 VAL A N 1
ATOM 876 C CA . VAL A 1 108 ? -11.117 8.928 10.466 1.00 42.62 108 VAL A CA 1
ATOM 877 C C . VAL A 1 108 ? -12.151 9.096 9.360 1.00 42.62 108 VAL A C 1
ATOM 879 O O . VAL A 1 108 ? -13.069 8.292 9.228 1.00 42.62 108 VAL A O 1
ATOM 882 N N . VAL A 1 109 ? -11.988 10.139 8.546 1.00 39.53 109 VAL A N 1
ATOM 883 C CA . VAL A 1 109 ? -12.742 10.301 7.299 1.00 39.53 109 VAL A CA 1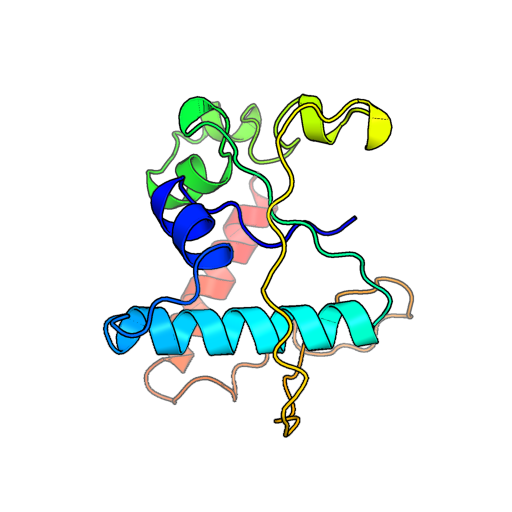
ATOM 884 C C . VAL A 1 109 ? -12.093 9.400 6.251 1.00 39.53 109 VAL A C 1
ATOM 886 O O . VAL A 1 109 ? -11.069 9.753 5.666 1.00 39.53 109 VAL A O 1
ATOM 889 N N . VAL A 1 110 ? -12.666 8.219 6.032 1.00 38.66 110 VAL A N 1
ATOM 890 C CA . VAL A 1 110 ? -12.337 7.380 4.878 1.00 38.66 110 VAL A CA 1
ATOM 891 C C . VAL A 1 110 ? -13.229 7.820 3.723 1.00 38.66 110 VAL A C 1
ATOM 893 O O . VAL A 1 110 ? -14.449 7.756 3.806 1.00 38.66 110 VAL A O 1
ATOM 896 N N . THR A 1 111 ? -12.629 8.313 2.641 1.00 33.34 111 THR A N 1
ATOM 897 C CA . THR A 1 111 ? -13.355 8.549 1.390 1.00 33.34 111 THR A CA 1
ATOM 898 C C . THR A 1 111 ? -13.340 7.256 0.582 1.00 33.34 111 THR A C 1
ATOM 900 O O . THR A 1 111 ? -12.388 6.993 -0.153 1.00 33.34 111 THR A O 1
ATOM 903 N N . SER A 1 112 ? -14.373 6.432 0.739 1.00 38.06 112 SER A N 1
ATOM 904 C CA . SER A 1 112 ? -14.708 5.392 -0.232 1.00 38.06 112 SER A CA 1
ATOM 905 C C . SER A 1 112 ? -15.376 6.055 -1.442 1.00 38.06 112 SER A C 1
ATOM 907 O O . SER A 1 112 ? -16.237 6.923 -1.304 1.00 38.06 112 SER A O 1
ATOM 909 N N . ILE A 1 113 ? -14.931 5.710 -2.652 1.00 41.09 113 ILE A N 1
ATOM 910 C CA . ILE A 1 113 ? -15.601 6.133 -3.886 1.00 41.09 113 ILE A CA 1
ATOM 911 C C . ILE A 1 113 ? -16.550 4.997 -4.260 1.00 41.09 113 ILE A C 1
ATOM 913 O O . ILE A 1 113 ? -16.149 4.061 -4.946 1.00 41.09 113 ILE A O 1
ATOM 917 N N . GLU A 1 114 ? -17.791 5.059 -3.783 1.00 41.59 114 GLU A N 1
ATOM 918 C CA . GLU A 1 114 ? -18.890 4.304 -4.384 1.00 41.59 114 GLU A CA 1
ATOM 919 C C . GLU A 1 114 ? -19.460 5.132 -5.534 1.00 41.59 114 GLU A C 1
ATOM 921 O O . GLU A 1 114 ? -20.052 6.196 -5.347 1.00 41.59 114 GLU A O 1
ATOM 926 N N . SER A 1 115 ? -19.226 4.670 -6.759 1.00 45.00 115 SER A N 1
ATOM 927 C CA . SER A 1 115 ? -19.808 5.262 -7.957 1.00 45.00 115 SER A CA 1
ATOM 928 C C . SER A 1 115 ? -21.209 4.701 -8.175 1.00 45.00 115 SER A C 1
ATOM 930 O O . SER A 1 115 ? -21.387 3.835 -9.026 1.00 45.00 115 SER A O 1
ATOM 932 N N . ASP A 1 116 ? -22.186 5.187 -7.411 1.00 42.56 116 ASP A N 1
ATOM 933 C CA . ASP A 1 116 ? -23.592 5.069 -7.807 1.00 42.56 116 ASP A CA 1
ATOM 934 C C . ASP A 1 116 ? -24.444 6.202 -7.215 1.00 42.56 116 ASP A C 1
ATOM 936 O O . ASP A 1 116 ? -25.256 6.026 -6.314 1.00 42.56 116 ASP A O 1
ATOM 940 N N . THR A 1 117 ? -24.213 7.437 -7.667 1.00 45.72 117 THR A N 1
ATOM 941 C CA . THR A 1 117 ? -25.176 8.536 -7.483 1.00 45.72 117 THR A CA 1
ATOM 942 C C . THR A 1 117 ? -25.026 9.592 -8.583 1.00 45.72 117 THR A C 1
ATOM 944 O O . THR A 1 117 ? -23.912 9.863 -9.043 1.00 45.72 117 THR A O 1
ATOM 947 N N . PRO A 1 118 ? -26.137 10.212 -9.031 1.00 45.22 118 PRO A N 1
ATOM 948 C CA . PRO A 1 118 ? -26.124 11.146 -10.144 1.00 45.22 118 PRO A CA 1
ATOM 949 C C . PRO A 1 118 ? -25.364 12.425 -9.777 1.00 45.22 118 PRO A C 1
ATOM 951 O O . PRO A 1 118 ? -25.582 13.030 -8.727 1.00 45.22 118 PRO A O 1
ATOM 954 N N . LEU A 1 119 ? -24.466 12.803 -10.688 1.00 50.25 119 LEU A N 1
ATOM 955 C CA . LEU A 1 119 ? -23.502 13.904 -10.649 1.00 50.25 119 LEU A CA 1
ATOM 956 C C . LEU A 1 119 ? -24.031 15.174 -9.955 1.00 50.25 119 LEU A C 1
ATOM 958 O O . LEU A 1 119 ? -24.606 16.056 -10.592 1.00 50.25 119 LEU A O 1
ATOM 962 N N . LYS A 1 120 ? -23.740 15.331 -8.659 1.00 49.00 120 LYS A N 1
ATOM 963 C CA . LYS A 1 120 ? -23.567 16.664 -8.072 1.00 49.00 120 LYS A CA 1
ATOM 964 C C . LYS A 1 120 ? -22.114 17.063 -8.266 1.00 49.00 120 LYS A C 1
ATOM 966 O O . LYS A 1 120 ? -21.204 16.325 -7.900 1.00 49.00 120 LYS A O 1
ATOM 971 N N . THR A 1 121 ? -21.916 18.232 -8.864 1.00 56.06 121 THR A N 1
ATOM 972 C CA . THR A 1 121 ? -20.629 18.857 -9.183 1.00 56.06 121 THR A CA 1
ATOM 973 C C . THR A 1 121 ? -19.864 19.238 -7.911 1.00 56.06 121 THR A C 1
ATOM 975 O O . THR A 1 121 ? -19.698 20.415 -7.599 1.00 56.06 121 THR A O 1
ATOM 978 N N . ALA A 1 122 ? -19.428 18.253 -7.131 1.00 62.62 122 ALA A N 1
ATOM 979 C CA . ALA A 1 122 ? -18.422 18.468 -6.108 1.00 62.62 122 ALA A CA 1
ATOM 980 C C . ALA A 1 122 ? -17.057 18.627 -6.802 1.00 62.62 122 ALA A C 1
ATOM 982 O O . ALA A 1 122 ? -16.772 17.911 -7.769 1.00 62.62 122 ALA A O 1
ATOM 983 N N . PRO A 1 123 ? -16.207 19.570 -6.363 1.00 65.88 123 PRO A N 1
ATOM 984 C CA . PRO A 1 123 ? -14.864 19.690 -6.907 1.00 65.88 123 PRO A CA 1
ATOM 985 C C . PRO A 1 123 ? -14.103 18.376 -6.685 1.00 65.88 123 PRO A C 1
ATOM 987 O O . PRO A 1 123 ? -14.025 17.882 -5.564 1.00 65.88 123 PRO A O 1
ATOM 990 N N . LEU A 1 124 ? -13.518 17.839 -7.764 1.00 68.44 124 LEU A N 1
ATOM 991 C CA . LEU A 1 124 ? -12.772 16.570 -7.789 1.00 68.44 124 LEU A CA 1
ATOM 992 C C . LEU A 1 124 ? -11.717 16.468 -6.673 1.00 68.44 124 LEU A C 1
ATOM 994 O O . LEU A 1 124 ? -11.410 15.387 -6.177 1.00 68.44 124 LEU A O 1
ATOM 998 N N . ILE A 1 125 ? -11.147 17.608 -6.283 1.00 73.06 125 ILE A N 1
ATOM 999 C CA . ILE A 1 125 ? -10.188 17.738 -5.193 1.00 73.06 125 ILE A CA 1
ATOM 1000 C C . ILE A 1 125 ? -10.598 18.956 -4.374 1.00 73.06 125 ILE A C 1
ATOM 1002 O O . ILE A 1 125 ? -10.589 20.078 -4.880 1.00 73.06 125 ILE A O 1
ATOM 1006 N N . ASP A 1 126 ? -10.914 18.743 -3.099 1.00 77.06 126 ASP A N 1
ATOM 1007 C CA . ASP A 1 126 ? -11.024 19.840 -2.147 1.00 77.06 126 ASP A CA 1
ATOM 1008 C C . ASP A 1 126 ? -9.620 20.403 -1.890 1.00 77.06 126 ASP A C 1
ATOM 1010 O O . ASP A 1 126 ? -8.718 19.706 -1.432 1.00 77.06 126 ASP A O 1
ATOM 1014 N N . LEU A 1 127 ? -9.406 21.660 -2.263 1.00 72.62 127 LEU A N 1
ATOM 1015 C CA . LEU A 1 127 ? -8.116 22.328 -2.120 1.00 72.62 127 LEU A CA 1
ATOM 1016 C C . LEU A 1 127 ? -7.999 23.119 -0.811 1.00 72.62 127 LEU A C 1
ATOM 1018 O O . LEU A 1 127 ? -6.934 23.679 -0.544 1.00 72.62 127 LEU A O 1
ATOM 1022 N N . THR A 1 128 ? -9.068 23.179 -0.012 1.00 75.56 128 THR A N 1
ATOM 1023 C CA . THR A 1 128 ? -9.098 23.900 1.271 1.00 75.56 128 THR A CA 1
ATOM 1024 C C . THR A 1 128 ? -8.314 23.168 2.360 1.00 75.56 128 THR A C 1
ATOM 1026 O O . THR A 1 128 ? -7.728 23.798 3.234 1.00 75.56 128 THR A O 1
ATOM 1029 N N . ARG A 1 129 ? -8.182 21.844 2.230 1.00 73.75 129 ARG A N 1
ATOM 1030 C CA . ARG A 1 129 ? -7.338 20.983 3.074 1.00 73.75 129 ARG A CA 1
ATOM 1031 C C . ARG A 1 129 ? -5.824 21.190 2.909 1.00 73.75 129 ARG A C 1
ATOM 1033 O O . ARG A 1 129 ? -5.047 20.610 3.662 1.00 73.75 129 ARG A O 1
ATOM 1040 N N . PHE A 1 130 ? -5.379 21.999 1.943 1.00 75.69 130 PHE A N 1
ATOM 1041 C CA . PHE A 1 130 ? -3.965 22.341 1.762 1.00 75.69 130 PHE A CA 1
ATOM 1042 C C . PHE A 1 130 ? -3.707 23.787 2.177 1.00 75.69 130 PHE A C 1
ATOM 1044 O O . PHE A 1 130 ? -4.449 24.690 1.793 1.00 75.69 130 PHE A O 1
ATOM 1051 N N . SER A 1 131 ? -2.613 24.025 2.910 1.00 75.50 131 SER A N 1
ATOM 1052 C CA . SER A 1 131 ? -2.225 25.392 3.269 1.00 75.50 131 SER A CA 1
ATOM 1053 C C . SER A 1 131 ? -2.013 26.246 2.015 1.00 75.50 131 SER A C 1
ATOM 1055 O O . SER A 1 131 ? -1.674 25.729 0.947 1.00 75.50 131 SER A O 1
ATOM 1057 N N . THR A 1 132 ? -2.170 27.565 2.135 1.00 68.25 132 THR A N 1
ATOM 1058 C CA . THR A 1 132 ? -2.015 28.520 1.019 1.00 68.25 132 THR A CA 1
ATOM 1059 C C . THR A 1 132 ? -0.689 28.348 0.266 1.00 68.25 132 THR A C 1
ATOM 1061 O O . THR A 1 132 ? -0.652 28.464 -0.959 1.00 68.25 132 THR A O 1
ATOM 1064 N N . PHE A 1 133 ? 0.380 27.963 0.972 1.00 61.69 133 PHE A N 1
ATOM 1065 C CA . PHE A 1 133 ? 1.685 27.635 0.393 1.00 61.69 133 PHE A CA 1
ATOM 1066 C C . PHE A 1 133 ? 1.653 26.388 -0.511 1.00 61.69 133 PHE A C 1
ATOM 1068 O O . PHE A 1 133 ? 2.236 26.381 -1.597 1.00 61.69 133 PHE A O 1
ATOM 1075 N N . PHE A 1 134 ? 0.940 25.334 -0.104 1.00 66.94 134 PHE A N 1
ATOM 1076 C CA . PHE A 1 134 ? 0.801 24.096 -0.877 1.00 66.94 134 PHE A CA 1
ATOM 1077 C C . PHE A 1 134 ? -0.350 24.136 -1.885 1.00 66.94 134 PHE A C 1
ATOM 1079 O O . PHE A 1 134 ? -0.363 23.330 -2.810 1.00 66.94 134 PHE A O 1
ATOM 1086 N N . HIS A 1 135 ? -1.267 25.096 -1.777 1.00 75.50 135 HIS A N 1
ATOM 1087 C CA . HIS A 1 135 ? -2.440 25.224 -2.639 1.00 75.50 135 HIS A CA 1
ATOM 1088 C C . HIS A 1 135 ? -2.068 25.377 -4.125 1.00 75.50 135 HIS A C 1
ATOM 1090 O O . HIS A 1 135 ? -2.645 24.727 -4.999 1.00 75.50 135 HIS A O 1
ATOM 1096 N N . SER A 1 136 ? -1.052 26.192 -4.428 1.00 76.19 136 SER A N 1
ATOM 1097 C CA . SER A 1 136 ? -0.560 26.377 -5.802 1.00 76.19 136 SER A CA 1
ATOM 1098 C C . SER A 1 136 ? 0.111 25.114 -6.359 1.00 76.19 136 SER A C 1
ATOM 1100 O O . SER A 1 136 ? -0.060 24.781 -7.533 1.00 76.19 136 SER A O 1
ATOM 1102 N N . ARG A 1 137 ? 0.833 24.376 -5.510 1.00 77.62 137 ARG A N 1
ATOM 1103 C CA . ARG A 1 137 ? 1.487 23.109 -5.863 1.00 77.62 137 ARG A CA 1
ATOM 1104 C C . ARG A 1 137 ? 0.459 22.001 -6.078 1.00 77.62 137 ARG A C 1
ATOM 1106 O O . ARG A 1 137 ? 0.522 21.320 -7.095 1.00 77.62 137 ARG A O 1
ATOM 1113 N N . ALA A 1 138 ? -0.525 21.886 -5.188 1.00 79.44 138 ALA A N 1
ATOM 1114 C CA . ALA A 1 138 ? -1.627 20.936 -5.292 1.00 79.44 138 ALA A CA 1
ATOM 1115 C C . ALA A 1 138 ? -2.412 21.134 -6.597 1.00 79.44 138 ALA A C 1
ATOM 1117 O O . ALA A 1 138 ? -2.645 20.164 -7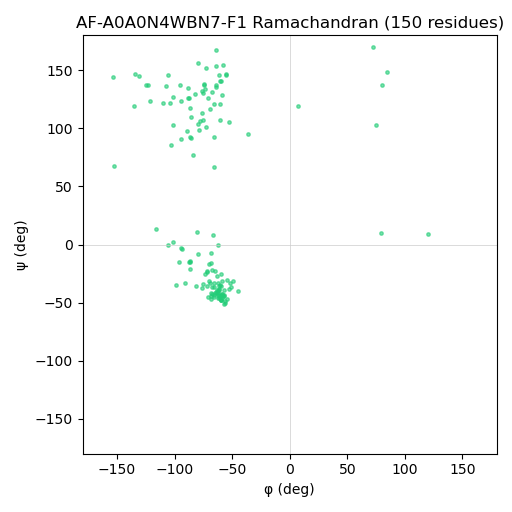.317 1.00 79.44 138 ALA A O 1
ATOM 1118 N N . LYS A 1 139 ? -2.719 22.386 -6.974 1.00 79.94 139 LYS A N 1
ATOM 1119 C CA . LYS A 1 139 ? -3.333 22.712 -8.275 1.00 79.94 139 LYS A CA 1
ATOM 1120 C C . LYS A 1 139 ? -2.492 22.226 -9.458 1.00 79.94 139 LYS A C 1
ATOM 1122 O O . LYS A 1 139 ? -3.019 21.536 -10.324 1.00 79.94 139 LYS A O 1
ATOM 1127 N N . ARG A 1 140 ? -1.191 22.541 -9.496 1.00 79.88 140 ARG A N 1
ATOM 1128 C CA . ARG A 1 140 ? -0.306 22.129 -10.606 1.00 79.88 140 ARG A CA 1
ATOM 1129 C C . ARG A 1 140 ? -0.200 20.612 -10.726 1.00 79.88 140 ARG A C 1
ATOM 1131 O O . ARG A 1 140 ? -0.337 20.089 -11.824 1.00 79.88 140 ARG A O 1
ATOM 1138 N N . VAL A 1 141 ? 0.004 19.915 -9.609 1.00 81.25 141 VAL A N 1
ATOM 1139 C CA . VAL A 1 141 ? 0.092 18.447 -9.592 1.00 81.25 141 VAL A CA 1
ATOM 1140 C C . VAL A 1 141 ? -1.222 17.824 -10.060 1.00 81.25 141 VAL A C 1
ATOM 1142 O O . VAL A 1 141 ? -1.197 16.911 -10.877 1.00 81.25 141 VAL A O 1
ATOM 1145 N N . THR A 1 142 ? -2.363 18.367 -9.626 1.00 80.50 142 THR A N 1
ATOM 1146 C CA . THR A 1 142 ? -3.691 17.929 -10.085 1.00 80.50 142 THR A CA 1
ATOM 1147 C C . THR A 1 142 ? -3.841 18.086 -11.595 1.00 80.50 142 THR A C 1
ATOM 1149 O O . THR A 1 142 ? -4.250 17.150 -12.273 1.00 80.50 142 THR A O 1
ATOM 1152 N N . VAL A 1 143 ? -3.475 19.250 -12.141 1.00 81.38 143 VAL A N 1
ATOM 1153 C CA . VAL A 1 143 ? -3.535 19.509 -13.586 1.00 81.38 143 VAL A CA 1
ATOM 1154 C C . VAL A 1 143 ? -2.635 18.542 -14.354 1.00 81.38 143 VAL A C 1
ATOM 1156 O O . VAL A 1 143 ? -3.080 17.960 -15.337 1.00 81.38 143 VAL A O 1
ATOM 1159 N N . ILE A 1 144 ? -1.404 18.311 -13.889 1.00 79.06 144 ILE A N 1
ATOM 1160 C CA . ILE A 1 144 ? -0.479 17.354 -14.511 1.00 79.06 144 ILE A CA 1
ATOM 1161 C C . ILE A 1 144 ? -1.057 15.935 -14.474 1.00 79.06 144 ILE A C 1
ATOM 1163 O O . ILE A 1 144 ? -1.033 15.251 -15.492 1.00 79.06 144 ILE A O 1
ATOM 1167 N N . ALA A 1 145 ? -1.631 15.505 -13.347 1.00 79.31 145 ALA A N 1
ATOM 1168 C CA . ALA A 1 145 ? -2.262 14.192 -13.220 1.00 79.31 145 ALA A CA 1
ATOM 1169 C C . ALA A 1 145 ? -3.472 14.032 -14.158 1.00 79.31 145 ALA A C 1
ATOM 1171 O O . ALA A 1 145 ? -3.646 12.978 -14.770 1.00 79.31 145 ALA A O 1
ATOM 1172 N N . LEU A 1 146 ? -4.281 15.083 -14.326 1.00 77.44 146 LEU A N 1
ATOM 1173 C CA . LEU A 1 146 ? -5.414 15.092 -15.256 1.00 77.44 146 LEU A CA 1
ATOM 1174 C C . LEU A 1 146 ? -4.964 15.066 -16.720 1.00 77.44 146 LEU A C 1
ATOM 1176 O O . LEU A 1 146 ? -5.540 14.335 -17.521 1.00 77.44 146 LEU A O 1
ATOM 1180 N N . ILE A 1 147 ? -3.924 15.826 -17.076 1.00 77.31 147 ILE A N 1
ATOM 1181 C CA . ILE A 1 147 ? -3.322 15.787 -18.416 1.00 77.31 147 ILE A CA 1
ATOM 1182 C C . ILE A 1 147 ? -2.766 14.392 -18.689 1.00 77.31 147 ILE A C 1
ATOM 1184 O O . ILE A 1 147 ? -3.021 13.829 -19.749 1.00 77.31 147 ILE A O 1
ATOM 1188 N N . PHE A 1 148 ? -2.043 13.816 -17.732 1.00 74.00 148 PHE A N 1
ATOM 1189 C CA . PHE A 1 148 ? -1.502 12.468 -17.840 1.00 74.00 148 PHE A CA 1
ATOM 1190 C C . PHE A 1 148 ? -2.609 11.429 -18.056 1.00 74.00 148 PHE A C 1
ATOM 1192 O O . PHE A 1 148 ? -2.523 10.630 -18.981 1.00 74.00 148 PHE A O 1
ATOM 1199 N N . SER A 1 149 ? -3.695 11.512 -17.285 1.00 68.50 149 SER A N 1
ATOM 1200 C CA . SER A 1 149 ? -4.835 10.589 -17.386 1.00 68.50 149 SER A CA 1
ATOM 1201 C C . SER A 1 149 ? -5.588 10.681 -18.720 1.00 68.50 149 SER A C 1
ATOM 1203 O O . SER A 1 149 ? -6.251 9.728 -19.105 1.00 68.50 149 SER A O 1
ATOM 1205 N N . ARG A 1 150 ? -5.502 11.812 -19.436 1.00 71.31 150 ARG A N 1
ATOM 1206 C CA . ARG A 1 150 ? -6.111 11.987 -20.770 1.00 71.31 150 ARG A CA 1
ATOM 1207 C C . ARG A 1 150 ? -5.218 11.524 -21.924 1.00 71.31 150 ARG A C 1
ATOM 1209 O O . ARG A 1 150 ? -5.713 11.426 -23.039 1.00 71.31 150 ARG A O 1
ATOM 1216 N N . ASN A 1 151 ? -3.926 11.302 -21.679 1.00 59.53 151 ASN A N 1
ATOM 1217 C CA . ASN A 1 151 ? -2.919 10.985 -22.702 1.00 59.53 151 ASN A CA 1
ATOM 1218 C C . ASN A 1 151 ? -2.299 9.581 -22.533 1.00 59.53 151 ASN A C 1
ATOM 1220 O O . ASN A 1 151 ? -1.238 9.308 -23.112 1.00 59.53 151 ASN A O 1
ATOM 1224 N N . LEU A 1 152 ? -2.915 8.737 -21.700 1.00 53.66 152 LEU A N 1
ATOM 1225 C CA . LEU A 1 152 ? -2.558 7.332 -21.496 1.00 53.66 152 LEU A CA 1
ATOM 1226 C C . LEU A 1 152 ? -3.215 6.432 -22.542 1.00 53.66 152 LEU A C 1
ATOM 1228 O O . LEU A 1 152 ? -4.413 6.656 -22.821 1.00 53.66 152 LEU A O 1
#